Protein AF-A0A2N2BX55-F1 (afdb_monomer)

Secondary structure (DSSP, 8-state):
----HHHHHTTS-SEEEEEEEEE-TTSSTTEEEEEEEEEEEEEEETTEEEEEEEEEEEEEEE-TTT--EEEEEEE-

Radius of gyration: 16.95 Å; Cα contacts (8 Å, |Δi|>4): 154; chains: 1; bounding box: 33×18×52 Å

pLDDT: mean 87.1, std 9.52, range [46.94, 96.12]

Sequence (76 aa):
MIIDILGLFGGAVSSLPVRYVSDADGLSPDIVSGEVVMEGEARNFAGYVVLFATITVKAQVICARCGCVYDTEFSI

Solvent-accessible surface area (backbone atoms only — not comparable to full-atom values): 4408 Å² total; per-residue (Å²): 136,88,75,79,52,63,43,37,77,70,64,78,32,58,66,45,82,41,78,48,77,44,71,34,56,78,79,41,95,45,36,76,38,40,39,31,40,37,42,39,35,39,32,47,51,100,93,50,75,48,76,52,62,43,41,37,39,40,34,34,31,44,40,92,87,81,67,50,76,42,85,45,77,49,75,88

Mean predicted aligned error: 5.92 Å

Foldseek 3Di:
DDDPCVCQVVVVDFKDWDWDKDWPPPVDPFFPTWMKIWTFMWGDDPPDIDTDIKIKIWTWGQDPPPRDTDTDIDID

Structure (mmCIF, N/CA/C/O backbone):
data_AF-A0A2N2BX55-F1
#
_entry.id   AF-A0A2N2BX55-F1
#
loop_
_atom_site.group_PDB
_atom_site.id
_atom_site.type_symbol
_atom_site.label_atom_id
_atom_site.label_alt_id
_atom_site.label_comp_id
_atom_site.label_asym_id
_atom_site.label_entity_id
_atom_site.label_seq_id
_atom_site.pdbx_PDB_ins_code
_atom_site.Cartn_x
_atom_site.Cartn_y
_atom_site.Cartn_z
_atom_site.occupancy
_atom_site.B_iso_or_equiv
_atom_site.auth_seq_id
_atom_site.auth_comp_id
_atom_site.auth_asym_id
_atom_site.auth_atom_id
_atom_site.pdbx_PDB_model_num
ATOM 1 N N . MET A 1 1 ? -3.267 -9.261 -7.500 1.00 46.94 1 MET A N 1
ATOM 2 C CA . MET A 1 1 ? -2.807 -8.208 -8.430 1.00 46.94 1 MET A CA 1
ATOM 3 C C . MET A 1 1 ? -1.825 -8.840 -9.408 1.00 46.94 1 MET A C 1
ATOM 5 O O . MET A 1 1 ? -0.795 -9.321 -8.960 1.00 46.94 1 MET A O 1
ATOM 9 N N . ILE A 1 2 ? -2.155 -8.913 -10.699 1.00 52.41 2 ILE A N 1
ATOM 10 C CA . ILE A 1 2 ? -1.211 -9.339 -11.745 1.00 52.41 2 ILE A CA 1
ATOM 11 C C . ILE A 1 2 ? -0.750 -8.051 -12.424 1.00 52.41 2 ILE A C 1
ATOM 13 O O . ILE A 1 2 ? -1.473 -7.502 -13.249 1.00 52.41 2 ILE A O 1
ATOM 17 N N . ILE A 1 3 ? 0.393 -7.512 -11.999 1.00 59.53 3 ILE A N 1
ATOM 18 C CA . ILE A 1 3 ? 1.047 -6.430 -12.740 1.00 59.53 3 ILE A CA 1
ATOM 19 C C . ILE A 1 3 ? 1.815 -7.107 -13.875 1.00 59.53 3 ILE A C 1
ATOM 21 O O . ILE A 1 3 ? 2.655 -7.967 -13.600 1.00 59.53 3 ILE A O 1
ATOM 25 N N . ASP A 1 4 ? 1.545 -6.741 -15.131 1.00 65.81 4 ASP A N 1
ATOM 26 C CA . ASP A 1 4 ? 2.378 -7.159 -16.265 1.00 65.81 4 ASP A CA 1
ATO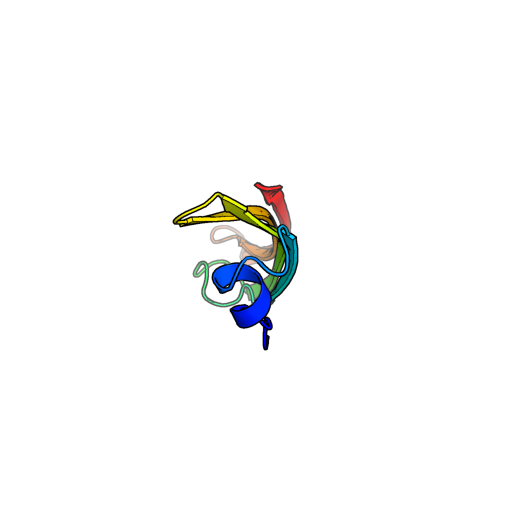M 27 C C . ASP A 1 4 ? 3.705 -6.385 -16.245 1.00 65.81 4 ASP A C 1
ATOM 29 O O . ASP A 1 4 ? 3.941 -5.409 -16.956 1.00 65.81 4 ASP A O 1
ATOM 33 N N . ILE A 1 5 ? 4.565 -6.812 -15.328 1.00 73.19 5 ILE A N 1
ATOM 34 C CA . ILE A 1 5 ? 5.883 -6.244 -15.066 1.00 73.19 5 ILE A CA 1
ATOM 35 C C . ILE A 1 5 ? 6.869 -6.550 -16.209 1.00 73.19 5 ILE A C 1
ATOM 37 O O . ILE A 1 5 ? 7.915 -5.906 -16.301 1.00 73.19 5 ILE A O 1
ATOM 41 N N . LEU A 1 6 ? 6.552 -7.488 -17.111 1.00 77.25 6 LEU A N 1
ATOM 42 C CA . LEU A 1 6 ? 7.451 -7.879 -18.199 1.00 77.25 6 LEU A CA 1
ATOM 43 C C . LEU A 1 6 ? 7.678 -6.730 -19.184 1.00 77.25 6 LEU A C 1
ATOM 45 O O . LEU A 1 6 ? 8.815 -6.503 -19.593 1.00 77.25 6 LEU A O 1
ATOM 49 N N . GLY A 1 7 ? 6.636 -5.957 -19.505 1.00 72.81 7 GLY A N 1
ATOM 50 C CA . GLY A 1 7 ? 6.766 -4.755 -20.337 1.00 72.81 7 GLY A CA 1
ATOM 51 C C . GLY A 1 7 ? 7.623 -3.667 -19.684 1.00 72.81 7 GLY A C 1
ATOM 52 O O . GLY A 1 7 ? 8.368 -2.966 -20.373 1.00 72.81 7 GLY A O 1
ATOM 53 N N . LEU A 1 8 ? 7.572 -3.578 -18.350 1.00 76.56 8 LEU A N 1
ATOM 54 C CA . LEU A 1 8 ? 8.389 -2.657 -17.569 1.00 76.56 8 LEU A CA 1
ATOM 55 C C . LEU A 1 8 ? 9.856 -3.101 -17.571 1.00 76.56 8 LEU A C 1
ATOM 57 O O . LEU A 1 8 ? 10.721 -2.311 -17.924 1.00 76.56 8 LEU A O 1
ATOM 61 N N . PHE A 1 9 ? 10.160 -4.362 -17.248 1.00 76.69 9 PHE A N 1
ATOM 62 C CA . PHE A 1 9 ? 11.540 -4.872 -17.236 1.00 76.69 9 PHE A CA 1
ATOM 63 C C . PHE A 1 9 ? 12.172 -4.955 -18.625 1.00 76.69 9 PHE A C 1
ATOM 65 O O . PHE A 1 9 ? 13.365 -4.695 -18.763 1.00 76.69 9 PHE A O 1
ATOM 72 N N . GLY A 1 10 ? 11.383 -5.270 -19.652 1.00 76.00 10 GLY A N 1
ATOM 73 C CA . GLY A 1 10 ? 11.831 -5.290 -21.043 1.00 76.00 10 GLY A CA 1
ATOM 74 C C . GLY A 1 10 ? 12.082 -3.901 -21.636 1.00 76.00 10 GLY A C 1
ATOM 75 O O . GLY A 1 10 ? 12.534 -3.809 -22.773 1.00 76.00 10 GLY A O 1
ATOM 76 N N . GLY A 1 11 ? 11.776 -2.824 -20.901 1.00 73.06 11 GLY A N 1
ATOM 77 C CA . GLY A 1 11 ? 11.956 -1.444 -21.359 1.00 73.06 11 GLY A CA 1
ATOM 78 C C . GLY A 1 11 ? 10.974 -1.013 -22.453 1.00 73.06 11 GLY A C 1
ATOM 79 O O . GLY A 1 11 ? 11.143 0.057 -23.031 1.00 73.06 11 GLY A O 1
ATOM 80 N N . ALA A 1 12 ? 9.946 -1.820 -22.736 1.00 79.75 12 ALA A N 1
ATOM 81 C CA . ALA A 1 12 ? 8.886 -1.480 -23.683 1.00 79.75 12 ALA A CA 1
ATOM 82 C C . ALA A 1 12 ? 7.948 -0.396 -23.127 1.00 79.75 12 ALA A C 1
ATOM 84 O O . ALA A 1 12 ? 7.323 0.337 -23.891 1.00 79.75 12 ALA A O 1
ATOM 85 N N . VAL A 1 13 ? 7.863 -0.288 -21.797 1.00 81.44 13 VAL A N 1
ATOM 86 C CA . VAL A 1 13 ? 7.061 0.706 -21.082 1.00 81.44 13 VAL A CA 1
ATOM 87 C C . VAL A 1 13 ? 7.917 1.346 -19.988 1.00 81.44 13 VAL A C 1
ATOM 89 O O . VAL A 1 13 ? 8.587 0.650 -19.227 1.00 81.44 13 VAL A O 1
ATOM 92 N N . SER A 1 14 ? 7.903 2.678 -19.902 1.00 84.31 14 SER A N 1
ATOM 93 C CA . SER A 1 14 ? 8.686 3.433 -18.914 1.00 84.31 14 SER A CA 1
ATOM 94 C C . SER A 1 14 ? 7.978 3.597 -17.567 1.00 84.31 14 SER A C 1
ATOM 96 O O . SER A 1 14 ? 8.660 3.746 -16.553 1.00 84.31 14 SER A O 1
ATOM 98 N N . SER A 1 15 ? 6.641 3.544 -17.529 1.00 87.31 15 SER A N 1
ATOM 99 C CA . SER A 1 15 ? 5.850 3.603 -16.296 1.00 87.31 15 SER A CA 1
ATOM 100 C C . SER A 1 15 ? 4.572 2.757 -16.350 1.00 87.31 15 SER A C 1
ATOM 102 O O . SER A 1 15 ? 3.939 2.625 -17.396 1.00 87.31 15 SER A O 1
ATOM 104 N N . LEU A 1 16 ? 4.173 2.192 -15.210 1.00 90.06 16 LEU A N 1
ATOM 105 C CA . LEU A 1 16 ? 2.922 1.450 -15.040 1.00 90.06 16 LEU A CA 1
ATOM 106 C C . LEU A 1 16 ? 2.192 1.919 -13.778 1.00 90.06 16 LEU A C 1
ATOM 108 O O . LEU A 1 16 ? 2.829 1.988 -12.724 1.00 90.06 16 LEU A O 1
ATOM 112 N N . PRO A 1 17 ? 0.876 2.197 -13.835 1.00 89.56 17 PRO A N 1
ATOM 113 C CA . PRO A 1 17 ? 0.104 2.482 -12.635 1.00 89.56 17 PRO A CA 1
ATOM 114 C C . PRO A 1 17 ? 0.031 1.236 -11.747 1.00 89.56 17 PRO A C 1
ATOM 116 O O . PRO A 1 17 ? -0.170 0.118 -12.227 1.00 89.56 17 PRO A O 1
ATOM 119 N N . VAL A 1 18 ? 0.176 1.436 -10.441 1.00 89.25 18 VAL A N 1
ATOM 120 C CA . VAL A 1 18 ? 0.095 0.385 -9.428 1.00 89.25 18 VAL A CA 1
ATOM 121 C C . VAL A 1 18 ? -0.999 0.748 -8.443 1.00 89.25 18 VAL A C 1
ATOM 123 O O . VAL A 1 18 ? -1.015 1.847 -7.893 1.00 89.25 18 VAL A O 1
ATOM 126 N N . ARG A 1 19 ? -1.897 -0.207 -8.205 1.00 91.88 19 ARG A N 1
ATOM 127 C CA . ARG A 1 19 ? -2.885 -0.127 -7.138 1.00 91.88 19 ARG A CA 1
ATOM 128 C C . ARG A 1 19 ? -2.949 -1.452 -6.403 1.00 91.88 19 ARG A C 1
ATOM 130 O O . ARG A 1 19 ? -3.239 -2.486 -7.005 1.00 91.88 19 ARG A O 1
ATOM 137 N N . TYR A 1 20 ? -2.712 -1.400 -5.105 1.00 90.44 20 TYR A N 1
ATOM 138 C CA . TYR A 1 20 ? -2.818 -2.537 -4.208 1.00 90.44 20 TYR A CA 1
ATOM 139 C C . TYR A 1 20 ? -3.773 -2.198 -3.069 1.00 90.44 20 TYR A C 1
ATOM 141 O O . TYR A 1 20 ? -3.753 -1.087 -2.547 1.00 90.44 20 TYR A O 1
ATOM 149 N N . VAL A 1 21 ? -4.611 -3.167 -2.713 1.00 93.25 21 VAL A N 1
ATOM 150 C CA . VAL A 1 21 ? -5.563 -3.065 -1.611 1.00 93.25 21 VAL A CA 1
ATOM 151 C C . VAL A 1 21 ? -5.407 -4.298 -0.741 1.00 93.25 21 VAL A C 1
ATOM 153 O O . VAL A 1 21 ? -5.351 -5.415 -1.261 1.00 93.25 21 VAL A O 1
ATOM 156 N N . SER A 1 22 ? -5.338 -4.078 0.565 1.00 93.62 22 SER A N 1
ATOM 157 C CA . SER A 1 22 ? -5.269 -5.118 1.585 1.00 93.62 22 SER A CA 1
ATOM 158 C C . SER A 1 22 ? -6.146 -4.751 2.768 1.00 93.62 22 SER A C 1
ATOM 160 O O . SER A 1 22 ? -6.394 -3.573 3.018 1.00 93.62 22 SER A O 1
ATOM 162 N N . ASP A 1 23 ? -6.552 -5.765 3.524 1.00 92.88 23 ASP A N 1
ATOM 163 C CA . ASP A 1 23 ? -7.094 -5.558 4.862 1.00 92.88 23 ASP A CA 1
ATOM 164 C C . ASP A 1 23 ? -6.025 -4.907 5.758 1.00 92.88 23 A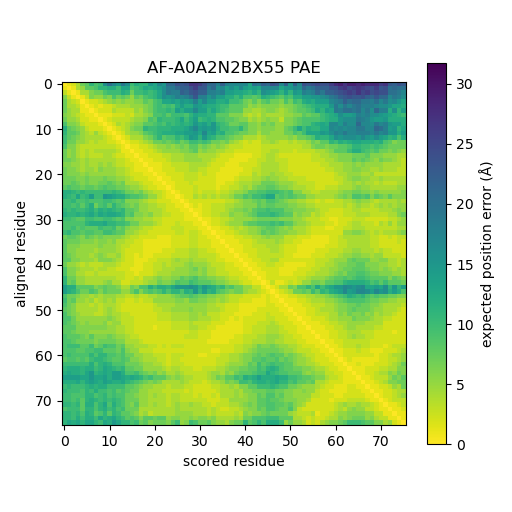SP A C 1
ATOM 166 O O . ASP A 1 23 ? -4.830 -5.207 5.619 1.00 92.88 23 ASP A O 1
ATOM 170 N N . ALA A 1 24 ? -6.456 -3.988 6.624 1.00 91.06 24 ALA A N 1
ATOM 171 C CA . ALA A 1 24 ? -5.621 -3.403 7.672 1.00 91.06 24 ALA A CA 1
ATOM 172 C C . ALA A 1 24 ? -5.607 -4.251 8.958 1.00 91.06 24 ALA A C 1
ATOM 174 O O . ALA A 1 24 ? -4.815 -3.968 9.863 1.00 91.06 24 ALA A O 1
ATOM 175 N N . ASP A 1 25 ? -6.460 -5.276 9.040 1.00 86.00 25 ASP A N 1
ATOM 176 C CA . ASP A 1 25 ? -6.468 -6.258 10.119 1.00 86.00 25 ASP A CA 1
ATOM 177 C C . ASP A 1 25 ? -5.077 -6.895 10.293 1.00 86.00 25 ASP A C 1
ATOM 179 O O . ASP A 1 25 ? -4.384 -7.250 9.336 1.00 86.00 25 ASP A O 1
ATOM 183 N N . GLY A 1 26 ? -4.636 -6.989 11.546 1.00 83.12 26 GLY A N 1
ATOM 184 C CA . GLY A 1 26 ? -3.331 -7.533 11.915 1.00 83.12 26 GLY A CA 1
ATOM 185 C C . GLY A 1 26 ? -2.130 -6.585 11.777 1.00 83.12 26 GLY A C 1
ATOM 186 O O . GLY A 1 26 ? -1.034 -6.969 12.185 1.00 83.12 26 GLY A O 1
ATOM 187 N N . LEU A 1 27 ? -2.287 -5.349 11.278 1.00 87.75 27 LEU A N 1
ATOM 188 C CA . LEU A 1 27 ? -1.188 -4.360 11.270 1.00 87.75 27 LEU A CA 1
ATOM 189 C C . LEU A 1 27 ? -0.830 -3.850 12.671 1.00 87.75 27 LEU A C 1
ATOM 191 O O . LEU A 1 27 ? 0.312 -3.471 12.930 1.00 87.75 27 LEU A O 1
ATOM 195 N N . SER A 1 28 ? -1.809 -3.838 13.572 1.00 89.06 28 SER A N 1
ATOM 196 C CA . SER A 1 28 ? -1.656 -3.511 14.986 1.00 89.06 28 SER A CA 1
ATOM 197 C C . SER A 1 28 ? -2.721 -4.262 15.790 1.00 89.06 28 SER A C 1
ATOM 199 O O . SER A 1 28 ? -3.835 -4.411 15.287 1.00 89.06 28 SER A O 1
ATOM 201 N N . PRO A 1 29 ? -2.441 -4.685 17.038 1.00 87.88 29 PRO A N 1
ATOM 202 C CA . PRO A 1 29 ? -3.442 -5.309 17.908 1.00 87.88 29 PRO A CA 1
ATOM 203 C C . PRO A 1 29 ? -4.667 -4.427 18.187 1.00 87.88 29 PRO A C 1
ATOM 205 O O . PRO A 1 29 ? -5.721 -4.943 18.542 1.00 87.88 29 PRO A O 1
ATOM 208 N N . ASP A 1 30 ? -4.518 -3.107 18.051 1.00 90.00 30 ASP A N 1
ATOM 209 C CA . ASP A 1 30 ? -5.588 -2.144 18.312 1.00 90.00 30 ASP A CA 1
ATOM 210 C C . ASP A 1 30 ? -6.498 -1.923 17.093 1.00 90.00 30 ASP A C 1
ATOM 212 O O . ASP A 1 30 ? -7.548 -1.298 17.230 1.00 90.00 30 ASP A O 1
ATOM 216 N N . ILE A 1 31 ? -6.120 -2.400 15.901 1.00 91.50 31 ILE A N 1
ATOM 217 C CA . ILE A 1 31 ? -6.950 -2.292 14.695 1.00 91.50 31 ILE A CA 1
ATOM 218 C C . ILE A 1 31 ? -7.981 -3.419 14.717 1.00 91.50 31 ILE A C 1
ATOM 220 O O . ILE A 1 31 ? -7.626 -4.590 14.753 1.00 91.50 31 ILE A O 1
ATOM 224 N N . VAL A 1 32 ? -9.262 -3.055 14.682 1.00 91.69 32 VAL A N 1
ATOM 225 C CA . VAL A 1 32 ? -10.382 -4.012 14.632 1.00 91.69 32 VAL A CA 1
ATOM 226 C C . VAL A 1 32 ? -10.877 -4.270 13.213 1.00 91.69 32 VAL A C 1
ATOM 228 O O . VAL A 1 32 ? -11.441 -5.324 12.946 1.00 91.69 32 VAL A O 1
ATOM 231 N N . SER A 1 33 ? -10.713 -3.302 12.312 1.00 92.31 33 SER A N 1
ATOM 232 C CA . SER A 1 33 ? -10.991 -3.453 10.881 1.00 92.31 33 SER A CA 1
ATOM 233 C C . SER A 1 33 ? -10.388 -2.288 10.103 1.00 92.31 33 SER A C 1
ATOM 235 O O . SER A 1 33 ? -10.113 -1.229 10.677 1.00 92.31 33 SER A O 1
ATOM 237 N N . GLY A 1 34 ? -10.202 -2.445 8.797 1.00 92.38 34 GLY A N 1
ATOM 238 C CA . GLY A 1 34 ? -9.810 -1.332 7.947 1.00 92.38 34 GLY A CA 1
ATOM 239 C C . GLY A 1 3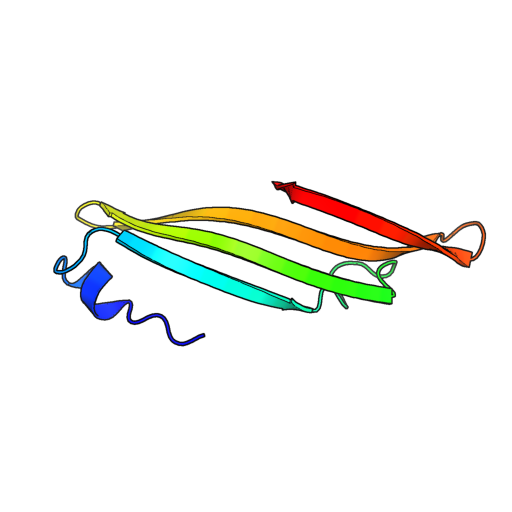4 ? -9.302 -1.756 6.582 1.00 92.38 34 GLY A C 1
ATOM 240 O O . GLY A 1 34 ? -9.316 -2.925 6.218 1.00 92.38 34 GLY A O 1
ATOM 241 N N . GLU A 1 35 ? -8.823 -0.778 5.830 1.00 96.12 35 GLU A N 1
ATOM 242 C CA . GLU A 1 35 ? -8.251 -0.964 4.507 1.00 96.12 35 GLU A CA 1
ATOM 243 C C . GLU A 1 35 ? -6.915 -0.226 4.411 1.00 96.12 35 GLU A C 1
ATOM 245 O O . GLU A 1 35 ? -6.776 0.923 4.847 1.00 96.12 35 GLU A O 1
ATOM 250 N N . VAL A 1 36 ? -5.932 -0.888 3.805 1.00 94.81 36 VAL A N 1
ATOM 251 C CA . VAL A 1 36 ? -4.711 -0.257 3.311 1.00 94.81 36 VAL A CA 1
ATOM 252 C C . VAL A 1 36 ? -4.771 -0.187 1.801 1.00 94.81 36 VAL A C 1
ATOM 254 O O . VAL A 1 36 ? -4.881 -1.208 1.119 1.00 94.81 36 VAL A O 1
ATOM 257 N N . VAL A 1 37 ? -4.639 1.027 1.284 1.00 95.44 37 VAL A N 1
ATOM 258 C CA . VAL A 1 37 ? -4.602 1.321 -0.142 1.00 95.44 37 VAL A CA 1
ATOM 259 C C . VAL A 1 37 ? -3.233 1.887 -0.480 1.00 95.44 37 VAL A C 1
ATOM 261 O O . VAL A 1 37 ? -2.810 2.893 0.079 1.00 95.44 37 VAL A O 1
ATOM 264 N N . MET A 1 38 ? -2.536 1.243 -1.410 1.00 93.50 38 MET A N 1
ATOM 265 C CA . MET A 1 38 ? -1.313 1.765 -2.007 1.00 93.50 38 MET A CA 1
ATOM 266 C C . MET A 1 38 ? -1.597 2.112 -3.462 1.00 93.50 38 MET A C 1
ATOM 268 O O . MET A 1 38 ? -1.968 1.236 -4.247 1.00 93.50 38 MET A O 1
ATOM 272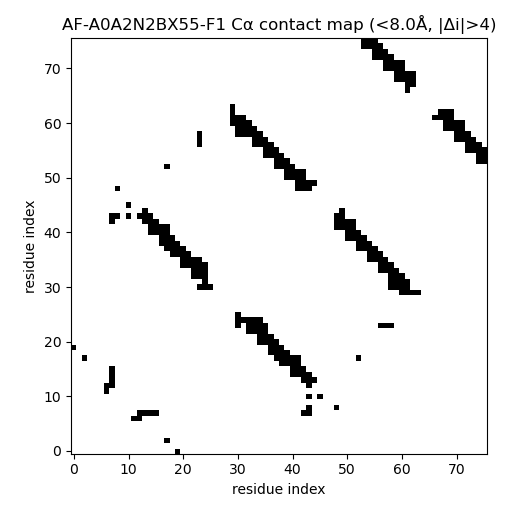 N N . GLU A 1 39 ? -1.391 3.371 -3.826 1.00 94.69 39 GLU A N 1
ATOM 273 C CA . GLU A 1 39 ? -1.643 3.890 -5.170 1.00 94.69 39 GLU A CA 1
ATOM 274 C C . GLU A 1 39 ? -0.442 4.677 -5.676 1.00 94.69 39 GLU A C 1
ATOM 276 O O . GLU A 1 39 ? 0.158 5.465 -4.947 1.00 94.69 39 GLU A O 1
ATOM 281 N N . GLY A 1 40 ? -0.075 4.456 -6.936 1.00 93.31 40 GLY A N 1
ATOM 282 C CA . GLY A 1 40 ? 1.085 5.110 -7.513 1.00 93.31 40 GLY A CA 1
ATOM 283 C C . GLY A 1 40 ? 1.500 4.563 -8.867 1.00 93.31 40 GLY A C 1
ATOM 284 O O . GLY A 1 40 ? 0.678 4.110 -9.663 1.00 93.31 40 GLY A O 1
ATOM 285 N N . GLU A 1 41 ? 2.799 4.600 -9.126 1.00 92.88 41 GLU A N 1
ATOM 286 C CA . GLU A 1 41 ? 3.405 4.183 -10.380 1.00 92.88 41 GLU A CA 1
ATOM 287 C C . GLU A 1 41 ? 4.750 3.482 -10.166 1.00 92.88 41 GLU A C 1
ATOM 289 O O . GLU A 1 41 ? 5.597 3.913 -9.383 1.00 92.88 41 GLU A O 1
ATOM 294 N N . ALA A 1 42 ? 4.970 2.401 -10.909 1.00 90.69 42 ALA A N 1
ATOM 295 C CA . ALA A 1 42 ? 6.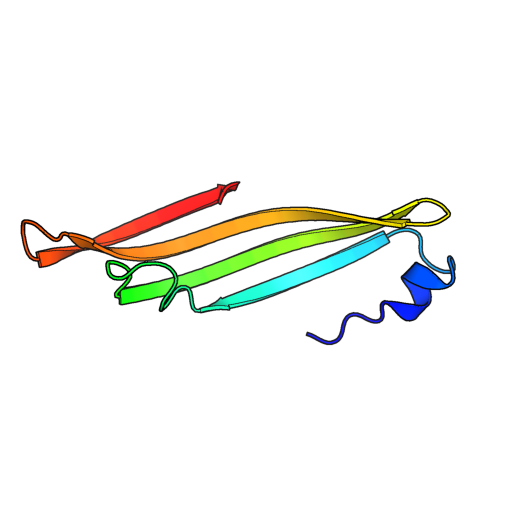277 1.781 -11.056 1.00 90.69 42 ALA A CA 1
ATOM 296 C C . ALA A 1 42 ? 6.947 2.342 -12.312 1.00 90.69 42 ALA A C 1
ATOM 298 O O . ALA A 1 42 ? 6.371 2.270 -13.396 1.00 90.69 42 ALA A O 1
ATOM 299 N N . ARG A 1 43 ? 8.160 2.885 -12.186 1.00 90.62 43 ARG A N 1
ATOM 300 C CA . ARG A 1 43 ? 8.941 3.458 -13.290 1.00 90.62 43 ARG A CA 1
ATOM 301 C C . ARG A 1 43 ? 10.222 2.671 -13.519 1.00 90.62 43 ARG A C 1
ATOM 303 O O . ARG A 1 43 ? 10.937 2.385 -12.561 1.00 90.62 43 ARG A O 1
ATOM 310 N N . ASN A 1 44 ? 10.537 2.360 -14.774 1.00 88.19 44 ASN A N 1
ATOM 311 C CA . ASN A 1 44 ? 11.839 1.806 -15.145 1.00 88.19 44 ASN A CA 1
ATOM 312 C C . ASN A 1 44 ? 12.842 2.943 -15.362 1.00 88.19 44 ASN A C 1
ATOM 314 O O . ASN A 1 44 ? 12.617 3.840 -16.174 1.00 88.19 44 ASN A O 1
ATOM 318 N N . PHE A 1 45 ? 13.973 2.856 -14.674 1.00 84.56 45 PHE A N 1
ATOM 319 C CA . PHE A 1 45 ? 15.169 3.627 -14.968 1.00 84.56 45 PHE A CA 1
ATOM 320 C C . PHE A 1 45 ? 16.263 2.638 -15.350 1.00 84.56 45 PHE A C 1
ATOM 322 O O . PHE A 1 45 ? 16.746 1.922 -14.482 1.00 84.56 45 PHE A O 1
ATOM 329 N N . ALA A 1 46 ? 16.615 2.584 -16.638 1.00 80.81 46 ALA A N 1
ATOM 330 C CA . ALA A 1 46 ? 17.606 1.694 -17.257 1.00 80.81 46 ALA A CA 1
ATOM 331 C C . ALA A 1 46 ? 18.498 0.910 -16.262 1.00 80.81 46 ALA A C 1
ATOM 333 O O . ALA A 1 46 ? 19.580 1.362 -15.889 1.00 80.81 46 ALA A O 1
ATOM 334 N N . GLY A 1 47 ? 18.021 -0.266 -15.832 1.00 78.88 47 GLY A N 1
ATOM 335 C CA . GLY A 1 47 ? 18.718 -1.146 -14.883 1.00 78.88 47 GLY A CA 1
ATOM 336 C C . GLY A 1 47 ? 18.034 -1.345 -13.524 1.00 78.88 47 GLY A C 1
ATOM 337 O O . GLY A 1 47 ? 18.431 -2.246 -12.790 1.00 78.88 47 GLY A O 1
ATOM 338 N N . TYR A 1 48 ? 17.002 -0.569 -13.185 1.00 84.56 48 TYR A N 1
ATOM 339 C CA . TYR A 1 48 ? 16.194 -0.759 -11.978 1.00 84.56 48 TYR A CA 1
ATOM 340 C C . TYR A 1 48 ? 14.768 -0.215 -12.138 1.00 84.56 48 TYR A C 1
ATOM 342 O O . TYR A 1 48 ? 14.455 0.540 -13.058 1.00 84.56 48 TYR A O 1
ATOM 350 N N . VAL A 1 49 ? 13.883 -0.621 -11.228 1.00 87.62 49 VAL A N 1
ATOM 351 C CA . VAL A 1 49 ? 12.497 -0.148 -11.159 1.00 87.62 49 VAL A CA 1
ATOM 352 C C . VAL A 1 49 ? 12.288 0.560 -9.828 1.00 87.62 49 VAL A C 1
ATOM 354 O O . VAL A 1 49 ? 12.667 0.033 -8.785 1.00 87.62 49 VAL A O 1
ATOM 357 N N . VAL A 1 50 ? 11.677 1.742 -9.865 1.00 91.00 50 VAL A N 1
ATOM 358 C CA . VAL A 1 50 ? 11.293 2.510 -8.673 1.00 91.00 50 VAL A CA 1
ATOM 359 C C . VAL A 1 50 ? 9.779 2.551 -8.574 1.00 91.00 50 VAL A C 1
ATOM 361 O O . VAL A 1 50 ? 9.110 2.875 -9.553 1.00 91.00 50 VAL A O 1
ATOM 364 N N . LEU A 1 51 ? 9.247 2.255 -7.392 1.00 90.81 51 LEU A N 1
ATOM 365 C CA . LEU A 1 51 ? 7.837 2.437 -7.070 1.00 90.81 51 LEU A CA 1
ATOM 366 C C . LEU A 1 51 ? 7.658 3.782 -6.361 1.00 90.81 51 LEU A C 1
ATOM 368 O O . LEU A 1 51 ? 8.165 3.971 -5.257 1.00 90.81 51 LEU A O 1
ATOM 372 N N . PHE A 1 52 ? 6.932 4.698 -6.992 1.00 93.19 52 PHE A N 1
ATOM 373 C CA . PHE A 1 52 ? 6.437 5.916 -6.363 1.00 93.19 52 PHE A CA 1
ATOM 374 C C . PHE A 1 52 ? 4.988 5.666 -5.986 1.00 93.19 52 PHE A C 1
ATOM 376 O O . PHE A 1 52 ? 4.153 5.546 -6.876 1.00 93.19 52 PHE A O 1
ATOM 383 N N . ALA A 1 53 ? 4.686 5.548 -4.699 1.00 93.06 53 ALA A N 1
ATOM 384 C CA . ALA A 1 53 ? 3.325 5.309 -4.246 1.00 93.06 53 ALA A CA 1
ATOM 385 C C . ALA A 1 53 ? 3.031 6.067 -2.958 1.00 93.06 53 ALA A C 1
ATOM 387 O O . ALA A 1 53 ? 3.922 6.257 -2.132 1.00 93.06 53 ALA A O 1
ATOM 388 N N . THR A 1 54 ? 1.772 6.455 -2.808 1.00 95.25 54 THR A N 1
ATOM 389 C CA . THR A 1 54 ? 1.195 6.910 -1.548 1.00 95.25 54 THR A CA 1
ATOM 390 C C . THR A 1 54 ? 0.487 5.730 -0.906 1.00 95.25 54 THR A C 1
ATOM 392 O O . THR A 1 54 ? -0.234 4.985 -1.579 1.00 95.25 54 THR A O 1
ATOM 395 N N . ILE A 1 55 ? 0.710 5.544 0.391 1.00 94.06 55 ILE A N 1
ATOM 396 C CA . ILE A 1 55 ? 0.053 4.510 1.184 1.00 94.06 55 ILE A CA 1
ATOM 397 C C . ILE A 1 55 ? -0.933 5.200 2.115 1.00 94.06 55 ILE A C 1
ATOM 399 O O . ILE A 1 55 ? -0.537 5.972 2.985 1.00 94.06 55 ILE A O 1
ATOM 403 N N . THR A 1 56 ? -2.214 4.893 1.950 1.00 95.50 56 THR A N 1
ATOM 404 C CA . THR A 1 56 ? -3.298 5.354 2.813 1.00 95.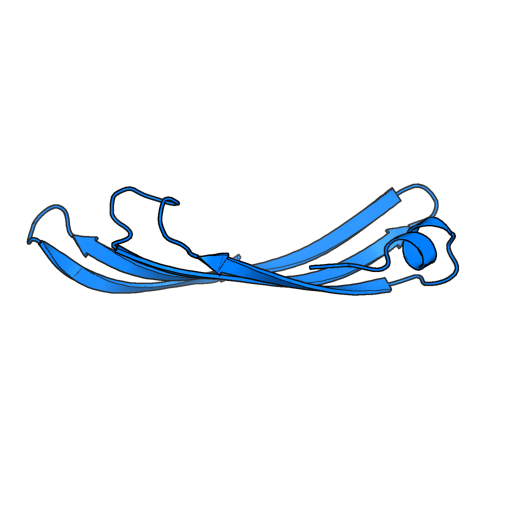50 56 THR A CA 1
ATOM 405 C C . THR A 1 56 ? -3.818 4.190 3.643 1.00 95.50 56 THR A C 1
ATOM 407 O O . THR A 1 56 ? -4.169 3.141 3.110 1.00 95.50 56 THR A O 1
ATOM 410 N N . VAL A 1 57 ? -3.896 4.387 4.954 1.00 93.50 57 VAL A N 1
ATOM 411 C CA . VAL A 1 57 ? -4.493 3.453 5.906 1.00 93.50 57 VAL A CA 1
ATOM 412 C C . VAL A 1 57 ? -5.752 4.095 6.465 1.00 93.50 57 VAL A C 1
ATOM 414 O O . VAL A 1 57 ? -5.688 5.177 7.048 1.00 93.50 57 VAL A O 1
ATOM 417 N N . LYS A 1 58 ? -6.888 3.421 6.306 1.00 94.38 58 LYS A N 1
ATOM 418 C CA . LYS A 1 58 ? -8.157 3.771 6.951 1.00 94.38 58 LYS A CA 1
ATOM 419 C C . LYS A 1 58 ? -8.529 2.638 7.880 1.00 94.38 58 LYS A C 1
ATOM 421 O O . LYS A 1 58 ? -8.792 1.536 7.412 1.00 94.38 58 LYS A O 1
ATOM 426 N N . ALA A 1 59 ? -8.523 2.888 9.180 1.00 94.00 59 ALA A N 1
ATOM 427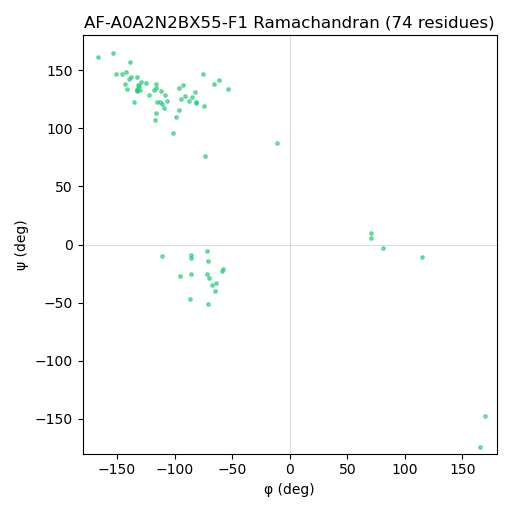 C CA . ALA A 1 59 ? -8.718 1.839 10.168 1.00 94.00 59 ALA A CA 1
ATOM 428 C C . ALA A 1 59 ? -9.636 2.28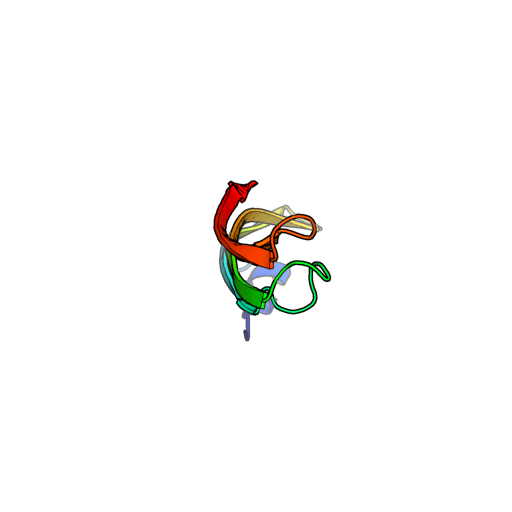7 11.298 1.00 94.00 59 ALA A C 1
ATOM 430 O O . ALA A 1 59 ? -9.581 3.430 11.759 1.00 94.00 59 ALA A O 1
ATOM 431 N N . GLN A 1 60 ? -10.439 1.344 11.772 1.00 94.12 60 GLN A N 1
ATOM 432 C CA . GLN A 1 60 ? -11.120 1.433 13.048 1.00 94.12 60 GLN A CA 1
ATOM 433 C C . GLN A 1 60 ? -10.203 0.879 14.127 1.00 94.12 60 GLN A C 1
ATOM 435 O O . GLN A 1 60 ? -9.759 -0.268 14.044 1.00 94.12 60 GLN A O 1
ATOM 440 N N . VAL A 1 61 ? -9.921 1.695 15.138 1.00 92.88 61 VAL A N 1
ATOM 441 C CA . VAL A 1 61 ? -9.049 1.332 16.255 1.00 92.88 61 VAL A CA 1
ATOM 442 C C . VAL A 1 61 ? -9.817 1.318 17.564 1.00 92.88 61 VAL A C 1
ATOM 444 O O . VAL A 1 61 ? -10.626 2.207 17.829 1.00 92.88 61 VAL A O 1
ATOM 447 N N . ILE A 1 62 ? -9.560 0.322 18.405 1.00 92.69 62 ILE A N 1
ATOM 448 C CA . ILE A 1 62 ? -10.096 0.265 19.762 1.00 92.69 62 ILE A CA 1
ATOM 449 C C . ILE A 1 62 ? -9.124 0.937 20.733 1.00 92.69 62 ILE A C 1
ATOM 451 O O . ILE A 1 62 ? -7.938 0.627 20.788 1.00 92.69 62 ILE A O 1
ATOM 455 N N . CYS A 1 63 ? -9.613 1.884 21.530 1.00 89.56 63 CYS A N 1
ATOM 456 C CA . CYS A 1 63 ? -8.783 2.515 22.548 1.00 89.56 63 CYS A CA 1
ATOM 457 C C . CYS A 1 63 ? -8.562 1.559 23.721 1.00 89.56 63 CYS A C 1
ATOM 459 O O . CYS A 1 63 ? -9.504 1.236 24.445 1.00 89.56 63 CYS A O 1
ATOM 461 N N . ALA A 1 64 ? -7.305 1.205 23.993 1.00 87.75 64 ALA A N 1
ATOM 462 C CA . ALA A 1 64 ? -6.934 0.326 25.104 1.00 87.75 64 ALA A CA 1
ATOM 463 C C . ALA A 1 64 ? -7.386 0.827 26.496 1.00 87.75 64 ALA A C 1
ATOM 465 O O . ALA A 1 64 ? -7.483 0.040 27.435 1.00 87.75 64 ALA A O 1
ATOM 466 N N . ARG A 1 65 ? -7.667 2.131 26.659 1.00 92.44 65 ARG A N 1
ATOM 467 C CA . ARG A 1 65 ? -8.082 2.714 27.947 1.00 92.44 65 ARG A CA 1
ATOM 468 C C . ARG A 1 65 ? -9.586 2.635 28.201 1.00 92.44 65 ARG A C 1
ATOM 470 O O . ARG A 1 65 ? -9.986 2.340 29.322 1.00 92.44 65 ARG A O 1
ATOM 477 N N . CYS A 1 66 ? -10.408 2.996 27.217 1.00 94.12 66 CYS A N 1
ATOM 478 C CA . CYS A 1 66 ? -11.865 3.087 27.383 1.00 94.12 66 CYS A CA 1
ATOM 479 C C . CYS A 1 66 ? -12.643 2.013 26.614 1.00 94.12 66 CYS A C 1
ATOM 481 O O . CYS A 1 66 ? -13.847 1.892 26.816 1.00 94.12 66 CYS A O 1
ATOM 483 N N . GLY A 1 67 ? -11.983 1.251 25.739 1.00 91.62 67 GLY A N 1
ATOM 484 C CA . GLY A 1 67 ? -12.611 0.241 24.888 1.00 91.62 67 GLY A CA 1
ATOM 485 C C . GLY A 1 67 ? -13.494 0.811 23.774 1.00 91.62 67 GLY A C 1
ATOM 486 O O . GLY A 1 67 ? -14.157 0.046 23.082 1.00 91.62 67 GLY A O 1
ATOM 487 N N . CYS A 1 68 ? -13.539 2.135 23.590 1.00 93.94 68 CYS A N 1
ATOM 488 C CA . CYS A 1 68 ? -14.298 2.752 22.503 1.00 93.94 68 CYS A CA 1
ATOM 489 C C . CYS A 1 68 ? -13.576 2.576 21.161 1.00 93.94 68 CYS A C 1
ATOM 491 O O . CYS A 1 68 ? -12.345 2.599 21.114 1.00 93.94 68 CYS A O 1
ATOM 493 N N . VAL A 1 69 ? -14.351 2.441 20.083 1.00 93.25 69 VAL A N 1
ATOM 494 C CA . VAL A 1 69 ? -13.851 2.338 18.705 1.00 93.25 69 VAL A CA 1
ATOM 495 C C . VAL A 1 69 ? -13.811 3.728 18.066 1.00 93.25 69 VAL A C 1
ATOM 497 O O . VAL A 1 69 ? -14.751 4.507 18.231 1.00 93.25 69 VAL A O 1
ATOM 500 N N . TYR A 1 70 ? -12.731 4.027 17.346 1.00 93.12 70 TYR A N 1
ATOM 501 C CA . TYR A 1 70 ? -12.493 5.298 16.665 1.00 93.12 70 TYR A CA 1
ATOM 502 C C . TYR A 1 70 ? -12.109 5.067 15.206 1.00 93.12 70 TYR A C 1
ATOM 504 O O . TYR A 1 70 ? -11.312 4.178 14.917 1.00 93.12 70 TYR A O 1
ATOM 512 N N . ASP A 1 71 ? -12.617 5.907 14.307 1.00 93.00 71 ASP A N 1
ATOM 513 C CA . ASP A 1 71 ? -12.171 5.942 12.915 1.00 93.00 71 ASP A CA 1
ATOM 514 C C . ASP A 1 71 ? -10.886 6.774 12.793 1.00 93.00 71 ASP A C 1
ATOM 516 O O . ASP A 1 71 ? -10.798 7.898 13.297 1.00 93.00 71 ASP A O 1
ATOM 520 N N . THR A 1 72 ? -9.882 6.220 12.119 1.00 89.81 72 THR A N 1
ATOM 521 C CA . THR A 1 72 ? -8.587 6.867 11.892 1.00 89.81 72 THR A CA 1
ATOM 522 C C . THR A 1 72 ? -8.172 6.759 10.433 1.00 89.81 72 THR A C 1
ATOM 524 O O . THR A 1 72 ? -8.422 5.752 9.771 1.00 89.81 72 THR A O 1
ATOM 527 N N . GLU A 1 73 ? -7.526 7.811 9.937 1.00 91.12 73 GLU A N 1
ATOM 528 C CA . G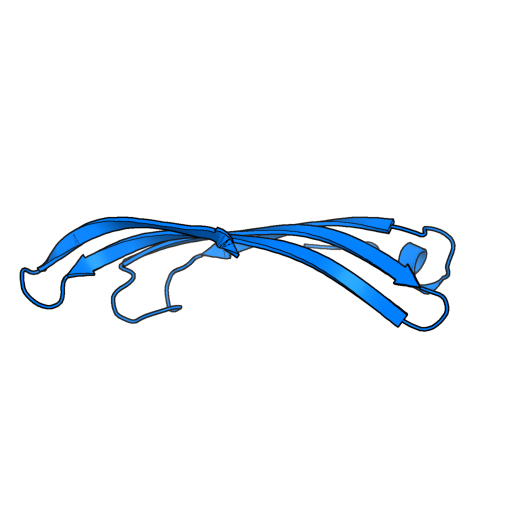LU A 1 73 ? -6.966 7.865 8.590 1.00 91.12 73 GLU A CA 1
ATOM 529 C C . GLU A 1 73 ? -5.534 8.395 8.656 1.00 91.12 73 GLU A C 1
ATOM 531 O O . GLU A 1 73 ? -5.251 9.381 9.339 1.00 91.12 73 GLU A O 1
ATOM 536 N N . PHE A 1 74 ? -4.628 7.722 7.952 1.00 87.81 74 PHE A N 1
ATOM 537 C CA . PHE A 1 74 ? -3.219 8.082 7.865 1.00 87.81 74 PHE A CA 1
ATOM 538 C C . PHE A 1 74 ? -2.708 7.891 6.436 1.00 87.81 74 PHE A C 1
ATOM 540 O O . PHE A 1 74 ? -3.082 6.929 5.771 1.00 87.81 74 PHE A O 1
ATOM 547 N N . SER A 1 75 ? -1.839 8.786 5.964 1.00 84.81 75 SER A N 1
ATOM 548 C CA . SER A 1 75 ? -1.273 8.730 4.612 1.00 84.81 75 SER A CA 1
ATOM 549 C C . SER A 1 75 ? 0.199 9.139 4.595 1.00 84.81 75 SER A C 1
ATOM 551 O O . SER A 1 75 ? 0.531 10.178 5.173 1.00 84.81 75 SER A O 1
ATOM 553 N N . ILE A 1 76 ? 1.043 8.368 3.900 1.00 79.62 76 ILE A N 1
ATOM 554 C CA . ILE A 1 76 ? 2.470 8.661 3.651 1.00 79.62 76 ILE A CA 1
ATOM 555 C C . ILE A 1 76 ? 2.856 8.487 2.189 1.00 79.62 76 ILE A C 1
ATOM 557 O O . ILE A 1 76 ? 2.236 7.638 1.508 1.00 79.62 76 ILE A O 1
#

Nearest PDB structures (foldseek):
  6yr8-assembly1_B  TM=4.560E-01  e=2.818E+00  Homo sapiens
  3fsd-assembly1_A-2  TM=2.029E-01  e=1.632E+00  Rhodospirillum rubrum ATCC 11170